Protein AF-A0A2G1ZW01-F1 (afdb_monomer_lite)

Foldseek 3Di:
DDDDDDDDDDPPDPPPPDDDPDDDDAADPVLLVVLVVLVVPDPPVDCVLVVVLQPPDDDDDPWDFDADPVRHTPDGCPVVVVLDPPDQDGSVDRRVVSVVSNSVVSDD

Structure (mmCIF, N/CA/C/O backbone):
data_AF-A0A2G1ZW01-F1
#
_entry.id   AF-A0A2G1ZW01-F1
#
loop_
_atom_site.group_PDB
_atom_site.id
_atom_site.type_symbol
_atom_site.label_atom_id
_atom_site.label_alt_id
_atom_site.label_comp_id
_atom_site.label_asym_id
_atom_site.label_entity_id
_atom_site.label_seq_id
_atom_site.pdbx_PDB_ins_code
_atom_site.Cartn_x
_atom_site.Cartn_y
_atom_site.Cartn_z
_atom_site.occupancy
_atom_site.B_iso_or_equiv
_atom_site.auth_seq_id
_atom_site.auth_comp_id
_atom_site.auth_asym_id
_atom_site.auth_atom_id
_atom_site.pdbx_PDB_model_num
ATOM 1 N N . MET A 1 1 ? 6.558 73.032 -31.463 1.00 39.12 1 MET A N 1
ATOM 2 C CA . MET A 1 1 ? 5.784 72.194 -32.404 1.00 39.12 1 MET A CA 1
ATOM 3 C C . MET A 1 1 ? 5.361 70.943 -31.642 1.00 39.12 1 MET A C 1
ATOM 5 O O . MET A 1 1 ? 6.234 70.203 -31.215 1.00 39.12 1 MET A O 1
ATOM 9 N N . LYS A 1 2 ? 4.072 70.809 -31.302 1.00 36.16 2 LYS A N 1
ATOM 10 C CA . LYS A 1 2 ? 3.532 69.730 -30.454 1.00 36.16 2 LYS A CA 1
ATOM 11 C C . LYS A 1 2 ? 2.977 68.628 -31.359 1.00 36.16 2 LYS A C 1
ATOM 13 O O . LYS A 1 2 ? 2.041 68.907 -32.099 1.00 36.16 2 LYS A O 1
ATOM 18 N N . THR A 1 3 ? 3.506 67.412 -31.265 1.00 39.94 3 THR A N 1
ATOM 19 C CA . THR A 1 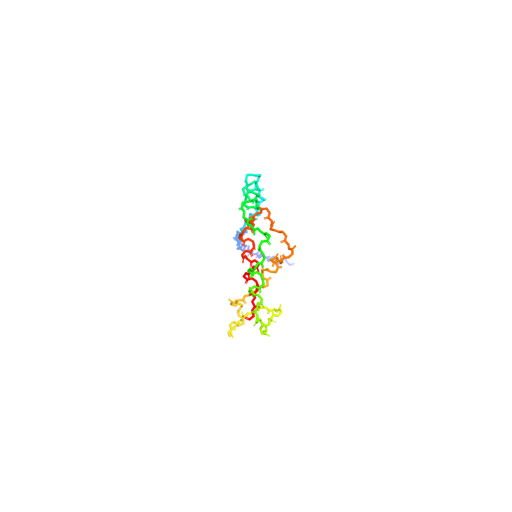3 ? 2.917 66.231 -31.915 1.00 39.94 3 THR A CA 1
ATOM 20 C C . THR A 1 3 ? 2.470 65.268 -30.824 1.00 39.94 3 THR A C 1
ATOM 22 O O . THR A 1 3 ? 3.291 64.711 -30.102 1.00 39.94 3 THR A O 1
ATOM 25 N N . ILE A 1 4 ? 1.154 65.151 -30.663 1.00 42.25 4 ILE A N 1
ATOM 26 C CA . ILE A 1 4 ? 0.478 64.269 -29.708 1.00 42.25 4 ILE A CA 1
ATOM 27 C C . ILE A 1 4 ? 0.153 62.973 -30.455 1.00 42.25 4 ILE A C 1
ATOM 29 O O . ILE A 1 4 ? -0.556 63.016 -31.456 1.00 42.25 4 ILE A O 1
ATOM 33 N N . TYR A 1 5 ? 0.652 61.836 -29.973 1.00 38.41 5 TYR A N 1
ATOM 34 C CA . TYR A 1 5 ? 0.242 60.513 -30.444 1.00 38.41 5 TYR A CA 1
ATOM 35 C C . TYR A 1 5 ? -0.716 59.905 -29.416 1.00 38.41 5 TYR A C 1
ATOM 37 O O . TYR A 1 5 ? -0.323 59.634 -28.284 1.00 38.41 5 TYR A O 1
ATOM 45 N N . ILE A 1 6 ? -1.978 59.709 -29.804 1.00 43.03 6 ILE A N 1
ATOM 46 C CA . ILE A 1 6 ? -2.960 58.949 -29.023 1.00 43.03 6 ILE A CA 1
ATOM 47 C C . ILE A 1 6 ? -2.877 57.501 -29.507 1.00 43.03 6 ILE A C 1
ATOM 49 O O . ILE A 1 6 ? -3.362 57.174 -30.587 1.00 43.03 6 ILE A O 1
ATOM 53 N N . PHE A 1 7 ? -2.239 56.636 -28.721 1.00 42.09 7 PHE A N 1
ATOM 54 C CA . PHE A 1 7 ? -2.355 55.191 -28.891 1.00 42.09 7 PHE A CA 1
ATOM 55 C C . PHE A 1 7 ? -3.641 54.734 -28.200 1.00 42.09 7 PHE A C 1
ATOM 57 O O . PHE A 1 7 ? -3.734 54.760 -26.975 1.00 42.09 7 PHE A O 1
ATOM 64 N N . ALA A 1 8 ? -4.643 54.329 -28.979 1.00 45.66 8 ALA A N 1
ATOM 65 C CA . ALA A 1 8 ? -5.803 53.629 -28.448 1.00 45.66 8 ALA A CA 1
ATOM 66 C C . ALA A 1 8 ? -5.394 52.171 -28.182 1.00 45.66 8 ALA A C 1
ATOM 68 O O . ALA A 1 8 ? -5.262 51.381 -29.117 1.00 45.66 8 ALA A O 1
ATOM 69 N N . SER A 1 9 ? -5.129 51.813 -26.924 1.00 46.50 9 SER A N 1
ATOM 70 C CA . SER A 1 9 ? -4.911 50.418 -26.542 1.00 46.50 9 SER A CA 1
ATOM 71 C C . SER A 1 9 ? -6.263 49.733 -26.341 1.00 46.50 9 SER A C 1
ATOM 73 O O . SER A 1 9 ? -7.008 50.029 -25.411 1.00 46.50 9 SER A O 1
ATOM 75 N N . ILE A 1 10 ? -6.597 48.801 -27.232 1.00 51.59 10 ILE A N 1
ATOM 76 C CA . ILE A 1 10 ? -7.677 47.842 -26.995 1.00 51.59 10 ILE A CA 1
ATOM 77 C C . ILE A 1 10 ? -7.112 46.792 -26.040 1.00 51.59 10 ILE A C 1
ATOM 79 O O . ILE A 1 10 ? -6.330 45.928 -26.435 1.00 51.59 10 ILE A O 1
ATOM 83 N N . THR A 1 11 ? -7.470 46.882 -24.763 1.00 52.16 11 THR A N 1
ATOM 84 C CA . THR A 1 11 ? -7.213 45.817 -23.795 1.00 52.16 11 THR A CA 1
ATOM 85 C C . THR A 1 11 ? -8.218 44.695 -24.025 1.00 52.16 11 THR A C 1
ATOM 87 O O . THR A 1 11 ? -9.364 44.743 -23.584 1.00 52.16 11 THR A O 1
ATOM 90 N N . LEU A 1 12 ? -7.781 43.658 -24.739 1.00 55.19 12 LEU A N 1
ATOM 91 C CA . LEU A 1 12 ? -8.498 42.391 -24.818 1.00 55.19 12 LEU A CA 1
ATOM 92 C C . LEU A 1 12 ? -8.376 41.700 -23.449 1.00 55.19 12 LEU A C 1
ATOM 94 O O . LEU A 1 12 ? -7.382 41.039 -23.154 1.00 55.19 12 LEU A O 1
ATOM 98 N N . GLY A 1 13 ? -9.354 41.922 -22.572 1.00 51.91 13 GLY A N 1
ATOM 99 C CA . GLY A 1 13 ? -9.435 41.266 -21.271 1.00 51.91 13 GLY A CA 1
ATOM 100 C C . GLY A 1 13 ? -9.747 39.782 -21.437 1.00 51.91 13 GLY A C 1
ATOM 101 O O . GLY A 1 13 ? -10.911 39.389 -21.469 1.00 51.91 13 GLY A O 1
ATOM 102 N N . ALA A 1 14 ? -8.715 38.947 -21.553 1.00 56.84 14 ALA A N 1
ATOM 103 C CA . ALA A 1 14 ? -8.867 37.512 -21.375 1.00 56.84 14 ALA A CA 1
ATOM 104 C C . ALA A 1 14 ? -9.176 37.254 -19.893 1.00 56.84 14 ALA A C 1
ATOM 106 O O . ALA A 1 14 ? -8.292 37.332 -19.041 1.00 56.84 14 ALA A O 1
ATOM 107 N N . ASN A 1 15 ? -10.442 36.981 -19.577 1.00 56.28 15 ASN A N 1
ATOM 108 C CA . ASN A 1 15 ? -10.822 36.460 -18.270 1.00 56.28 15 ASN A CA 1
ATOM 109 C C . ASN A 1 15 ? -10.257 35.042 -18.155 1.00 56.28 15 ASN A C 1
ATOM 111 O O . ASN A 1 15 ? -10.854 34.082 -18.640 1.00 56.28 15 ASN A O 1
ATOM 115 N N . ILE A 1 16 ? -9.073 34.916 -17.559 1.00 57.78 16 ILE A N 1
ATOM 116 C CA . ILE A 1 16 ? -8.534 33.620 -17.165 1.00 57.78 16 ILE A CA 1
ATOM 117 C C . ILE A 1 16 ? -9.293 33.221 -15.901 1.00 57.78 16 ILE A C 1
ATOM 119 O O . ILE A 1 16 ? -9.016 33.721 -14.813 1.00 57.78 16 ILE A O 1
ATOM 123 N N . ALA A 1 17 ? -10.296 32.358 -16.057 1.00 54.94 17 ALA A N 1
ATOM 124 C CA . ALA A 1 17 ? -10.908 31.681 -14.928 1.00 54.94 17 ALA A CA 1
ATOM 125 C C . ALA A 1 17 ? -9.854 30.747 -14.318 1.00 54.94 17 ALA A C 1
ATOM 127 O O . ALA A 1 17 ? -9.552 29.689 -14.873 1.00 54.94 17 ALA A O 1
ATOM 128 N N . PHE A 1 18 ? -9.256 31.155 -13.201 1.00 58.41 18 PHE A N 1
ATOM 129 C CA . PHE A 1 18 ? -8.508 30.235 -12.357 1.00 58.41 18 PHE A CA 1
ATOM 130 C C . PHE A 1 18 ? -9.532 29.309 -11.703 1.00 58.41 18 PHE A C 1
ATOM 132 O O . PHE A 1 18 ? -10.387 29.760 -10.947 1.00 58.41 18 PHE A O 1
ATOM 139 N N . ALA A 1 19 ? -9.499 28.024 -12.050 1.00 58.66 19 ALA A N 1
ATOM 140 C CA . ALA A 1 19 ? -10.238 27.026 -11.296 1.00 58.66 19 ALA A CA 1
ATOM 141 C C . ALA A 1 19 ? -9.622 26.958 -9.893 1.00 58.66 19 ALA A C 1
ATOM 143 O O . ALA A 1 19 ? -8.443 26.624 -9.761 1.00 58.66 19 ALA A O 1
ATOM 144 N N . ASP A 1 20 ? -10.397 27.293 -8.862 1.00 60.38 20 ASP A N 1
ATOM 145 C CA . ASP A 1 20 ? -9.964 27.119 -7.479 1.00 60.38 20 ASP A CA 1
ATOM 146 C C . ASP A 1 20 ? -9.685 25.633 -7.225 1.00 60.38 20 ASP A C 1
ATOM 148 O O . ASP A 1 20 ? -10.563 24.775 -7.352 1.00 60.38 20 ASP A O 1
ATOM 152 N N . VAL A 1 21 ? -8.438 25.314 -6.872 1.00 66.75 21 VAL A N 1
ATOM 153 C CA . VAL A 1 21 ? -8.074 23.982 -6.388 1.00 66.75 21 VAL A CA 1
ATOM 154 C C . VAL A 1 21 ? -8.645 23.858 -4.981 1.00 66.75 21 VAL A C 1
ATOM 156 O O . VAL A 1 21 ? -8.054 24.347 -4.021 1.00 66.75 21 VAL A O 1
ATOM 159 N N . ILE A 1 22 ? -9.814 23.228 -4.854 1.00 76.44 22 ILE A N 1
ATOM 160 C CA . ILE A 1 22 ? -10.403 22.925 -3.548 1.00 76.44 22 ILE A CA 1
ATOM 161 C C . ILE A 1 22 ? -9.487 21.899 -2.858 1.00 76.44 22 ILE A C 1
ATOM 163 O O . ILE A 1 22 ? -9.321 20.793 -3.384 1.00 76.44 22 ILE A O 1
ATOM 167 N N . PRO A 1 23 ? -8.861 22.235 -1.715 1.00 81.06 23 PRO A N 1
ATOM 168 C CA . PRO A 1 23 ? -7.976 21.309 -1.024 1.00 81.06 23 PRO A CA 1
ATOM 169 C C . PRO A 1 23 ? -8.763 20.104 -0.498 1.00 81.06 23 PRO A C 1
ATOM 171 O O . PRO A 1 23 ? -9.925 20.219 -0.105 1.00 81.06 23 PRO A O 1
ATOM 174 N N . SER A 1 24 ? -8.122 18.933 -0.477 1.00 87.38 24 SER A N 1
ATOM 175 C CA . SER A 1 24 ? -8.722 17.738 0.121 1.00 87.38 24 SER A CA 1
ATOM 176 C C . SER A 1 24 ? -8.920 17.936 1.623 1.00 87.38 24 SER A C 1
ATOM 178 O O . SER A 1 24 ? -8.024 18.418 2.314 1.00 87.38 24 SER A O 1
ATOM 180 N N . ASN A 1 25 ? -10.069 17.496 2.135 1.00 93.19 25 ASN A N 1
ATOM 181 C CA . ASN A 1 25 ? -10.338 17.470 3.570 1.00 93.19 25 ASN A CA 1
ATOM 182 C C . ASN A 1 25 ? -9.588 16.318 4.258 1.00 93.19 25 ASN A C 1
ATOM 184 O O . ASN A 1 25 ? -9.258 15.309 3.630 1.00 93.19 25 ASN A O 1
ATOM 188 N N . ASN A 1 26 ? -9.378 16.458 5.568 1.00 96.31 26 ASN A N 1
ATOM 189 C CA . ASN A 1 26 ? -8.914 15.369 6.426 1.00 96.31 26 ASN A CA 1
ATOM 190 C C . ASN A 1 26 ? -10.016 14.317 6.634 1.00 96.31 26 ASN A C 1
ATOM 192 O O . ASN A 1 26 ? -11.205 14.594 6.453 1.00 96.31 26 ASN A O 1
ATOM 196 N N . ALA A 1 27 ? -9.623 13.113 7.055 1.00 97.25 27 ALA A N 1
ATOM 197 C CA . ALA A 1 27 ? -10.574 12.087 7.463 1.00 97.25 27 ALA A CA 1
ATOM 198 C C . ALA A 1 27 ? -11.379 12.552 8.687 1.00 97.25 27 ALA A C 1
ATOM 200 O O . ALA A 1 27 ? -10.835 13.121 9.632 1.00 97.25 27 ALA A O 1
ATOM 201 N N . THR A 1 28 ? -12.685 12.296 8.671 1.00 98.38 28 THR A N 1
ATOM 202 C CA . THR A 1 28 ? -13.553 12.575 9.822 1.00 98.38 28 THR A CA 1
ATOM 203 C C . THR A 1 28 ? -13.369 11.521 10.915 1.00 98.38 28 THR A C 1
ATOM 205 O O . THR A 1 28 ? -12.911 10.410 10.645 1.00 98.38 28 THR A O 1
ATOM 208 N N . GLU A 1 29 ? -13.808 11.813 12.140 1.00 98.44 29 GLU A N 1
ATOM 209 C CA . GLU A 1 29 ? -13.781 10.843 13.246 1.00 98.44 29 GLU A CA 1
ATOM 210 C C . GLU A 1 29 ? -14.521 9.537 12.915 1.00 98.44 29 GLU A C 1
ATOM 212 O O . GLU A 1 29 ? -14.073 8.449 13.283 1.00 98.44 29 GLU A O 1
ATOM 217 N N . SER A 1 30 ? -15.640 9.619 12.184 1.00 98.44 30 SER A N 1
ATOM 218 C CA . SER A 1 30 ? -16.396 8.432 11.775 1.00 98.44 30 SER A CA 1
ATOM 219 C C . SER A 1 30 ? -15.612 7.579 10.772 1.00 98.44 30 SER A C 1
ATOM 221 O O . SER A 1 30 ? -15.604 6.353 10.893 1.00 98.44 30 SER A O 1
ATOM 223 N N . THR A 1 31 ? -14.890 8.210 9.839 1.00 98.50 31 THR A N 1
ATOM 224 C CA . THR A 1 31 ? -13.980 7.537 8.899 1.00 98.50 31 THR A CA 1
ATOM 225 C C . THR A 1 31 ? -12.822 6.860 9.630 1.00 98.50 31 THR A C 1
ATOM 227 O O . THR A 1 31 ? -12.571 5.677 9.401 1.00 98.50 31 THR A O 1
ATOM 230 N N . ILE A 1 32 ? -12.168 7.566 10.558 1.00 98.62 32 ILE A N 1
ATOM 231 C CA . ILE A 1 32 ? -11.069 7.020 11.370 1.00 98.62 32 ILE A CA 1
ATOM 232 C C . ILE A 1 32 ? -11.551 5.793 12.152 1.00 98.62 32 ILE A C 1
ATOM 234 O O . ILE A 1 32 ? -10.925 4.732 12.119 1.00 98.62 32 ILE A O 1
ATOM 238 N N . LYS A 1 33 ? -12.716 5.891 12.804 1.00 98.56 33 LYS A N 1
ATOM 239 C CA . LYS A 1 33 ? -13.319 4.776 13.546 1.00 98.56 33 LYS A CA 1
ATOM 240 C C . LYS A 1 33 ? -13.611 3.570 12.648 1.00 98.56 33 LYS A C 1
ATOM 242 O O . LYS A 1 33 ? -13.375 2.436 13.067 1.00 98.56 33 LYS A O 1
ATOM 247 N N . ALA A 1 34 ? -14.105 3.794 11.431 1.00 98.62 34 ALA A N 1
ATOM 248 C CA . ALA A 1 34 ? -14.356 2.724 10.469 1.00 98.62 34 ALA A CA 1
ATOM 249 C C . ALA A 1 34 ? -13.054 2.033 10.026 1.00 98.62 34 ALA A C 1
ATOM 251 O O . ALA A 1 34 ? -12.995 0.805 10.007 1.00 98.62 34 ALA A O 1
ATOM 252 N N . ASN A 1 35 ? -11.993 2.795 9.748 1.00 98.56 35 ASN A N 1
ATOM 253 C CA . ASN A 1 35 ? -10.686 2.236 9.390 1.00 98.56 35 ASN A CA 1
ATOM 254 C C . ASN A 1 35 ? -10.060 1.444 10.551 1.00 98.56 35 ASN A C 1
ATOM 256 O O . ASN A 1 35 ? -9.579 0.330 10.342 1.00 98.56 35 ASN A O 1
ATOM 260 N N . ASN A 1 36 ? -10.159 1.947 11.784 1.00 98.12 36 ASN A N 1
ATOM 261 C CA . ASN A 1 36 ? -9.701 1.231 12.979 1.00 98.12 36 ASN A CA 1
ATOM 262 C C . ASN A 1 36 ? -10.458 -0.082 13.212 1.00 98.12 36 ASN A C 1
ATOM 264 O O . ASN A 1 36 ? -9.868 -1.067 13.649 1.00 98.12 36 ASN A O 1
ATOM 268 N N . LYS A 1 37 ? -11.755 -0.137 12.890 1.00 98.38 37 LYS A N 1
ATOM 269 C CA . LYS A 1 37 ? -12.522 -1.386 12.959 1.00 98.38 37 LYS A CA 1
ATOM 270 C C . LYS A 1 37 ? -11.940 -2.451 12.022 1.00 98.38 37 LYS A C 1
ATOM 272 O O . LYS A 1 37 ? -11.750 -3.583 12.449 1.00 98.38 37 LYS A O 1
ATOM 277 N N . VAL A 1 38 ? -11.573 -2.073 10.797 1.00 98.38 38 VAL A N 1
ATOM 278 C CA . VAL A 1 38 ? -10.947 -2.994 9.833 1.00 98.38 38 VAL A CA 1
ATOM 279 C C . VAL A 1 38 ? -9.606 -3.519 10.348 1.00 98.38 38 VAL A C 1
ATOM 281 O O . VAL A 1 38 ? -9.354 -4.716 10.225 1.00 98.38 38 VAL A O 1
ATOM 284 N N . LEU A 1 39 ? -8.775 -2.666 10.967 1.00 95.38 39 LEU A N 1
ATOM 285 C CA . LEU A 1 39 ? -7.512 -3.092 11.597 1.00 95.38 39 LEU A CA 1
ATOM 286 C C . LEU A 1 39 ? -7.715 -4.193 12.644 1.00 95.38 39 LEU A C 1
ATOM 288 O O . LEU A 1 39 ? -6.879 -5.086 12.750 1.00 95.38 39 LEU A O 1
ATOM 292 N N . ASN A 1 40 ? -8.819 -4.138 13.390 1.00 96.50 40 ASN A N 1
ATOM 293 C CA . ASN A 1 40 ? -9.113 -5.090 14.459 1.00 96.50 40 AS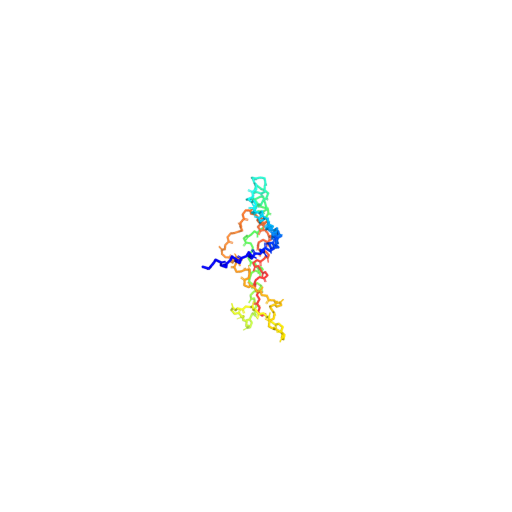N A CA 1
ATOM 294 C C . ASN A 1 40 ? -9.770 -6.389 13.963 1.00 96.50 40 ASN A C 1
ATOM 296 O O . ASN A 1 40 ? -9.694 -7.403 14.650 1.00 96.50 40 ASN A O 1
ATOM 300 N N . GLU A 1 41 ? -10.439 -6.366 12.808 1.00 97.94 41 GLU A N 1
ATOM 301 C CA . GLU A 1 41 ? -11.200 -7.512 12.288 1.00 97.94 41 GLU A CA 1
ATOM 302 C C . GLU A 1 41 ? -10.391 -8.418 11.350 1.00 97.94 41 GLU A C 1
ATOM 304 O O . GLU A 1 41 ? -10.730 -9.591 11.196 1.00 97.94 41 GLU A O 1
ATOM 309 N N . LEU A 1 42 ? -9.334 -7.901 10.713 1.00 97.62 42 LEU A N 1
ATOM 310 C CA . LEU A 1 42 ? -8.558 -8.638 9.711 1.00 97.62 42 LEU A CA 1
ATOM 311 C C . LEU A 1 42 ? -7.169 -9.062 10.225 1.00 97.62 42 LEU A C 1
ATOM 313 O O . LEU A 1 42 ? -6.550 -8.352 11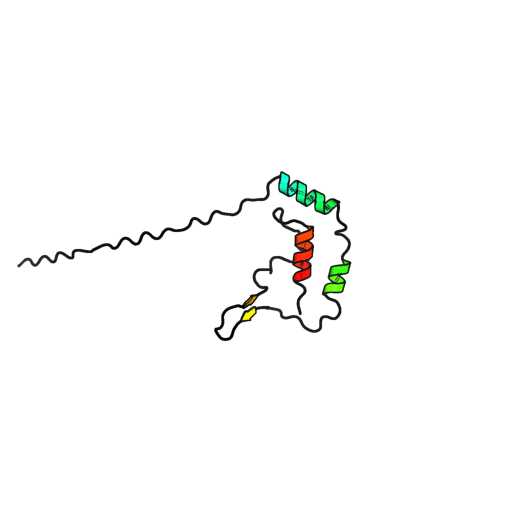.018 1.00 97.62 42 LEU A O 1
ATOM 317 N N . PRO A 1 43 ? -6.614 -10.185 9.730 1.00 97.25 43 PRO A N 1
ATOM 318 C CA . PRO A 1 43 ? -5.338 -10.725 10.199 1.00 97.25 43 PRO A CA 1
ATOM 319 C C . PRO A 1 43 ? -4.126 -9.991 9.589 1.00 97.25 43 PRO A C 1
ATOM 321 O O . PRO A 1 43 ? -3.379 -10.544 8.788 1.00 97.25 43 PRO A O 1
ATOM 324 N N . PHE A 1 44 ? -3.880 -8.734 9.971 1.00 95.06 44 PHE A N 1
ATOM 325 C CA . PHE A 1 44 ? -2.754 -7.939 9.441 1.00 95.06 44 PHE A CA 1
ATOM 326 C C . PHE A 1 44 ? -1.355 -8.450 9.832 1.00 95.06 44 PHE A C 1
ATOM 328 O O . PHE A 1 44 ? -0.356 -8.029 9.229 1.00 95.06 44 PHE A O 1
ATOM 335 N N . SER A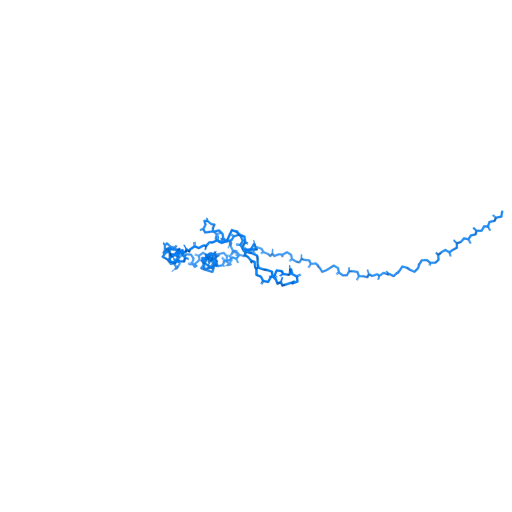 1 45 ? -1.281 -9.344 10.823 1.00 95.38 45 SER A N 1
ATOM 336 C CA . SER A 1 45 ? -0.067 -10.077 11.190 1.00 95.38 45 SER A CA 1
ATOM 337 C C . SER A 1 45 ? 0.318 -11.137 10.157 1.00 95.38 45 SER A C 1
ATOM 339 O O . SER A 1 45 ? 1.490 -11.501 10.098 1.00 95.38 45 SER A O 1
ATOM 341 N N . ASP A 1 46 ? -0.614 -11.589 9.310 1.00 96.81 46 ASP A N 1
ATOM 342 C CA . ASP A 1 46 ? -0.299 -12.490 8.206 1.00 96.81 46 ASP A CA 1
ATOM 343 C C . ASP A 1 46 ? 0.434 -11.733 7.088 1.00 96.81 46 ASP A C 1
ATOM 345 O O . ASP A 1 46 ? -0.114 -10.871 6.380 1.00 96.81 46 ASP A O 1
ATOM 349 N N . LYS A 1 47 ? 1.718 -12.066 6.939 1.00 95.75 47 LYS A N 1
ATOM 350 C CA . LYS A 1 47 ? 2.618 -11.489 5.939 1.00 95.75 47 LYS A CA 1
ATOM 351 C C . LYS A 1 47 ? 2.895 -12.425 4.765 1.00 95.75 47 LYS A C 1
ATOM 353 O O . LYS A 1 47 ? 3.748 -12.094 3.943 1.00 95.75 47 LYS A O 1
ATOM 358 N N . LYS A 1 48 ? 2.178 -13.547 4.631 1.00 97.94 48 LYS A N 1
ATOM 359 C CA . LYS A 1 48 ? 2.495 -14.555 3.615 1.00 97.94 48 LYS A CA 1
ATOM 360 C C . LYS A 1 48 ? 2.487 -13.997 2.193 1.00 97.94 48 LYS A C 1
ATOM 362 O O . LYS A 1 48 ? 3.381 -14.308 1.410 1.00 97.94 48 LYS A O 1
ATOM 367 N N . ASP A 1 49 ? 1.538 -13.118 1.883 1.00 97.81 49 ASP A N 1
ATOM 368 C CA . ASP A 1 49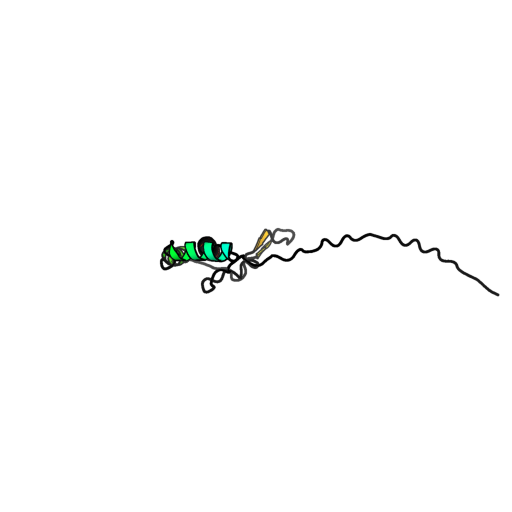 ? 1.446 -12.489 0.560 1.00 97.81 49 ASP A CA 1
ATOM 369 C C . ASP A 1 49 ? 2.689 -11.663 0.208 1.00 97.81 49 ASP A C 1
ATOM 371 O O . ASP A 1 49 ? 3.097 -11.642 -0.947 1.00 97.81 49 ASP A O 1
ATOM 375 N N . PHE A 1 50 ? 3.334 -11.026 1.191 1.00 96.94 50 PHE A N 1
ATOM 376 C CA . PHE A 1 50 ? 4.553 -10.244 0.962 1.00 96.94 50 PHE A CA 1
ATOM 377 C C . PHE A 1 50 ? 5.745 -11.136 0.617 1.00 96.94 50 PHE A C 1
ATOM 379 O O . PHE A 1 50 ? 6.569 -10.773 -0.223 1.00 96.94 50 PHE A O 1
ATOM 386 N N . GLU A 1 51 ? 5.843 -12.310 1.244 1.00 96.62 51 GLU A N 1
ATOM 387 C CA . GLU A 1 51 ? 6.850 -13.312 0.882 1.00 96.62 51 GLU A CA 1
ATOM 388 C C . GLU A 1 51 ? 6.606 -13.831 -0.537 1.00 96.62 51 GLU A C 1
ATOM 390 O O . GLU A 1 51 ? 7.536 -13.943 -1.334 1.00 96.62 51 GLU A O 1
ATOM 395 N N . LEU A 1 52 ? 5.345 -14.139 -0.860 1.00 98.06 52 LEU A N 1
ATOM 396 C CA . LEU A 1 52 ? 4.957 -14.679 -2.161 1.00 98.06 52 LEU A CA 1
ATOM 397 C C . LEU A 1 52 ? 5.153 -13.664 -3.291 1.00 98.06 52 LEU A C 1
ATOM 399 O O . LEU A 1 52 ? 5.663 -14.044 -4.340 1.00 98.06 52 LEU A O 1
ATOM 403 N N . ALA A 1 53 ? 4.828 -12.389 -3.068 1.00 96.62 53 ALA A N 1
ATOM 404 C CA . ALA A 1 53 ? 4.988 -11.318 -4.054 1.00 96.62 53 ALA A CA 1
ATOM 405 C C . ALA A 1 53 ? 6.455 -11.068 -4.451 1.00 96.62 53 ALA A C 1
ATOM 407 O O . ALA A 1 53 ? 6.728 -10.555 -5.531 1.00 96.62 53 ALA A O 1
ATOM 408 N N . GLN A 1 54 ? 7.408 -11.437 -3.592 1.00 95.44 54 GLN A N 1
ATOM 409 C CA . GLN A 1 54 ? 8.847 -11.290 -3.846 1.00 95.44 54 GLN A CA 1
ATOM 410 C C . GLN A 1 54 ? 9.509 -12.587 -4.323 1.00 95.44 54 GLN A C 1
ATOM 412 O O . GLN A 1 54 ? 10.675 -12.589 -4.728 1.00 95.44 54 GLN A O 1
ATOM 417 N N . LYS A 1 55 ? 8.797 -13.712 -4.238 1.00 97.62 55 LYS A N 1
ATOM 418 C CA . LYS A 1 55 ? 9.362 -15.031 -4.497 1.00 97.62 55 LYS A CA 1
ATOM 419 C C . LYS A 1 55 ? 9.784 -15.151 -5.962 1.00 97.62 55 LYS A C 1
ATOM 421 O O . LYS A 1 55 ? 8.989 -14.916 -6.863 1.00 97.62 55 LYS A O 1
ATOM 426 N N . ASN A 1 56 ? 11.017 -15.610 -6.181 1.00 97.19 56 ASN A N 1
ATOM 427 C CA . ASN A 1 56 ? 11.612 -15.836 -7.505 1.00 97.19 56 ASN A CA 1
ATOM 428 C C . ASN A 1 56 ? 11.742 -14.576 -8.386 1.00 97.19 56 ASN A C 1
ATOM 430 O O . ASN A 1 56 ? 11.808 -14.694 -9.608 1.00 97.19 56 ASN A O 1
ATOM 434 N N . LEU A 1 57 ? 11.802 -13.383 -7.790 1.00 97.31 57 LEU A N 1
ATOM 435 C CA . LEU A 1 57 ? 12.106 -12.146 -8.508 1.00 97.31 57 LEU A CA 1
ATOM 436 C C . LEU A 1 57 ? 13.487 -12.236 -9.188 1.00 97.31 57 LEU A C 1
ATOM 438 O O . LEU A 1 57 ? 14.486 -12.498 -8.521 1.00 97.31 57 LEU A O 1
ATOM 442 N N . ILE A 1 58 ? 13.541 -12.012 -10.504 1.00 97.25 58 ILE A N 1
ATOM 443 C CA . ILE A 1 58 ? 14.784 -12.085 -11.299 1.00 97.25 58 ILE A CA 1
ATOM 444 C C . ILE A 1 58 ? 15.427 -10.704 -11.435 1.00 97.25 58 ILE A C 1
ATOM 446 O O . ILE A 1 58 ? 16.638 -10.558 -11.277 1.00 97.25 58 ILE A O 1
ATOM 450 N N . ALA A 1 59 ? 14.619 -9.690 -11.733 1.00 95.38 59 ALA A N 1
ATOM 451 C CA . ALA A 1 59 ? 15.066 -8.321 -11.921 1.00 95.38 59 ALA A CA 1
ATOM 452 C C . ALA A 1 59 ? 14.046 -7.360 -11.318 1.00 95.38 59 ALA A C 1
ATOM 454 O O . ALA A 1 59 ? 12.863 -7.671 -11.227 1.00 95.38 59 ALA A O 1
ATOM 455 N N . LYS A 1 60 ? 14.517 -6.188 -10.900 1.00 93.38 60 LYS A N 1
ATOM 456 C CA . LYS A 1 60 ? 13.663 -5.099 -10.439 1.00 93.38 60 LYS A CA 1
ATOM 457 C C . LYS A 1 60 ? 14.243 -3.785 -10.917 1.00 93.38 60 LYS A C 1
ATOM 459 O O . LYS A 1 60 ? 15.407 -3.490 -10.658 1.00 93.38 60 LYS A O 1
ATOM 464 N N . GLU A 1 61 ? 13.420 -3.005 -11.596 1.00 91.50 61 GLU A N 1
ATOM 465 C CA . GLU A 1 61 ? 13.801 -1.677 -12.054 1.00 91.50 61 GLU A CA 1
ATOM 466 C C . GLU A 1 61 ? 13.679 -0.674 -10.899 1.00 91.50 61 GLU A C 1
ATOM 468 O O . GLU A 1 61 ? 12.659 -0.605 -10.214 1.00 91.50 61 GLU A O 1
ATOM 473 N N . GLY A 1 62 ? 14.722 0.122 -10.663 1.00 86.06 62 GLY A N 1
ATOM 474 C CA . GLY A 1 62 ? 14.711 1.123 -9.593 1.00 86.06 62 GLY A CA 1
ATOM 475 C C . GLY A 1 62 ? 13.812 2.318 -9.918 1.00 86.06 62 GLY A C 1
ATOM 476 O O . GLY A 1 62 ? 13.282 2.970 -9.015 1.00 86.06 62 GLY A O 1
ATOM 477 N N . ASN A 1 63 ? 13.624 2.608 -11.210 1.00 89.19 63 ASN A N 1
ATOM 478 C CA . ASN A 1 63 ? 12.813 3.721 -11.684 1.00 89.19 63 ASN A CA 1
ATOM 479 C C . ASN A 1 63 ? 11.874 3.306 -12.826 1.00 89.19 63 ASN A C 1
ATOM 481 O O . ASN A 1 63 ? 12.184 3.477 -14.004 1.00 89.19 63 ASN A O 1
ATOM 485 N N . VAL A 1 64 ? 10.693 2.795 -12.475 1.00 94.38 64 VAL A N 1
ATOM 486 C CA . VAL A 1 64 ? 9.687 2.383 -13.463 1.00 94.38 64 VAL A CA 1
ATOM 487 C C . VAL A 1 64 ? 9.045 3.608 -14.105 1.00 94.38 64 VAL A C 1
ATOM 489 O O . VAL A 1 64 ? 8.124 4.203 -13.543 1.00 94.38 64 VAL A O 1
ATOM 492 N N . VAL A 1 65 ? 9.529 3.963 -15.297 1.00 96.69 65 VAL A N 1
ATOM 493 C CA . VAL A 1 65 ? 8.931 4.953 -16.199 1.00 96.69 65 VAL A CA 1
ATOM 494 C C . VAL A 1 65 ? 9.001 4.416 -17.625 1.00 96.69 65 VAL A C 1
ATOM 496 O O . VAL A 1 65 ? 10.070 4.352 -18.225 1.00 96.69 65 VAL A O 1
ATOM 499 N N . ILE A 1 66 ? 7.849 4.070 -18.189 1.00 96.31 66 ILE A N 1
ATOM 500 C CA . ILE A 1 66 ? 7.719 3.618 -19.574 1.00 96.31 66 ILE A CA 1
ATOM 501 C C . ILE A 1 66 ? 7.200 4.788 -20.403 1.00 96.31 66 ILE A C 1
ATOM 503 O O . ILE A 1 66 ? 6.232 5.451 -20.018 1.00 96.31 66 ILE A O 1
ATOM 507 N N . LYS A 1 67 ? 7.841 5.042 -21.546 1.00 98.12 67 LYS A N 1
ATOM 508 C CA . LYS A 1 67 ? 7.459 6.098 -22.486 1.00 98.12 67 LYS A CA 1
ATOM 509 C C . LYS A 1 67 ? 7.090 5.517 -23.845 1.00 98.12 67 LYS A C 1
ATOM 511 O O . LYS A 1 67 ? 7.640 4.498 -24.249 1.00 98.12 67 LYS A O 1
ATOM 516 N N . ASP A 1 68 ? 6.176 6.178 -24.546 1.00 97.88 68 ASP A N 1
ATOM 517 C CA . ASP A 1 68 ? 5.901 5.873 -25.950 1.00 97.88 68 ASP A CA 1
ATOM 518 C C . ASP A 1 68 ? 6.978 6.449 -26.891 1.00 97.88 68 ASP A C 1
ATOM 520 O O . ASP A 1 68 ? 7.907 7.142 -26.472 1.00 97.88 68 ASP A O 1
ATOM 524 N N . ASN A 1 69 ? 6.836 6.194 -28.195 1.00 97.81 69 ASN A N 1
ATOM 525 C CA . ASN A 1 69 ? 7.758 6.686 -29.224 1.00 97.81 69 ASN A CA 1
ATOM 526 C C . ASN A 1 69 ? 7.794 8.220 -29.371 1.00 97.81 69 ASN A C 1
ATOM 528 O O . ASN A 1 69 ? 8.699 8.746 -30.014 1.00 97.81 69 ASN A O 1
ATOM 532 N N . LYS A 1 70 ? 6.831 8.940 -28.785 1.00 97.88 70 LYS A N 1
ATOM 533 C CA . LYS A 1 70 ? 6.778 10.408 -28.736 1.00 97.88 70 LYS A CA 1
ATOM 534 C C . LYS A 1 70 ? 7.320 10.953 -27.410 1.00 97.88 70 LYS A C 1
ATOM 536 O O . LYS A 1 70 ? 7.274 12.159 -27.186 1.00 97.88 70 LYS A O 1
ATOM 541 N N . GLY A 1 71 ? 7.819 10.086 -26.525 1.00 97.06 71 GLY A N 1
ATOM 542 C CA . GLY A 1 71 ? 8.378 10.450 -25.226 1.00 97.06 71 GLY A CA 1
ATOM 543 C C . GLY A 1 71 ? 7.342 10.698 -24.125 1.00 97.06 71 GLY A C 1
ATOM 544 O O . GLY A 1 71 ? 7.725 11.123 -23.032 1.00 97.06 71 GLY A O 1
ATOM 545 N N . ARG A 1 72 ? 6.052 10.429 -24.365 1.00 97.75 72 ARG A N 1
ATOM 546 C CA . ARG A 1 72 ? 4.999 10.579 -23.348 1.00 97.75 72 ARG A CA 1
ATOM 547 C C . ARG A 1 72 ? 5.075 9.423 -22.362 1.00 97.75 72 ARG A C 1
ATOM 549 O O . ARG A 1 72 ? 5.212 8.278 -22.778 1.00 97.75 72 ARG A O 1
ATOM 556 N N . VAL A 1 73 ? 4.958 9.713 -21.068 1.00 97.31 73 VAL A N 1
ATOM 557 C CA . VAL A 1 73 ? 4.897 8.676 -20.028 1.00 97.31 73 VAL A CA 1
ATOM 558 C C . VAL A 1 73 ? 3.579 7.914 -20.167 1.00 97.31 73 VAL A C 1
ATOM 560 O O . VAL A 1 73 ? 2.514 8.515 -20.063 1.00 97.31 73 VAL A O 1
ATOM 563 N N . VAL A 1 74 ? 3.660 6.605 -20.405 1.00 97.31 74 VAL A N 1
ATOM 564 C CA . VAL A 1 74 ? 2.498 5.705 -20.520 1.00 97.31 74 VAL A CA 1
ATOM 565 C C . VAL A 1 74 ? 2.310 4.831 -19.285 1.00 97.31 74 VAL A C 1
ATOM 567 O O . VAL A 1 74 ? 1.197 4.403 -19.001 1.00 97.31 74 VAL A O 1
ATOM 570 N N . TRP A 1 75 ? 3.378 4.599 -18.520 1.00 97.00 75 TRP A N 1
ATOM 571 C CA . TRP A 1 75 ? 3.314 3.925 -17.228 1.00 97.00 75 TRP A CA 1
ATOM 572 C C . TRP A 1 75 ? 4.396 4.470 -16.304 1.00 97.00 75 TRP A C 1
ATOM 574 O O . TRP A 1 75 ? 5.520 4.716 -16.743 1.00 97.00 75 TRP A O 1
ATOM 584 N N . SER A 1 76 ? 4.072 4.678 -15.031 1.00 96.38 76 SER A N 1
ATOM 585 C CA . SER A 1 76 ? 5.043 5.125 -14.036 1.00 96.38 76 SER A CA 1
ATOM 586 C C . SER A 1 76 ? 4.634 4.698 -12.636 1.00 96.38 76 SER A C 1
ATOM 588 O O . SER A 1 76 ? 3.479 4.875 -12.252 1.00 96.38 76 SER A O 1
ATOM 590 N N . LEU A 1 77 ? 5.596 4.206 -11.854 1.00 95.88 77 LEU A N 1
ATOM 591 C CA . LEU A 1 77 ? 5.401 3.960 -10.421 1.00 95.88 77 LEU A CA 1
ATOM 592 C C . LEU A 1 77 ? 5.895 5.115 -9.540 1.00 95.88 77 LEU A C 1
ATOM 594 O O . LEU A 1 77 ? 5.778 5.058 -8.318 1.00 95.88 77 LEU A O 1
ATOM 598 N N . VAL A 1 78 ? 6.416 6.195 -10.134 1.00 93.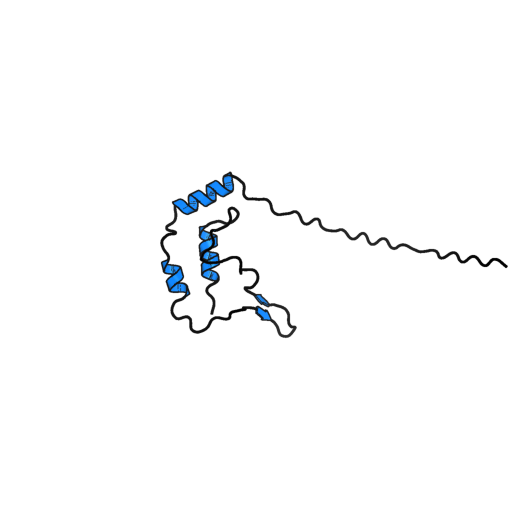88 78 VAL A N 1
ATOM 599 C CA . VAL A 1 78 ? 6.988 7.329 -9.387 1.00 93.88 78 VAL A CA 1
ATOM 600 C C . VAL A 1 78 ? 5.957 7.986 -8.463 1.00 93.88 78 VAL A C 1
ATOM 602 O O . VAL A 1 78 ? 6.295 8.342 -7.337 1.00 93.88 78 VAL A O 1
ATOM 605 N N . GLY A 1 79 ? 4.701 8.101 -8.904 1.00 93.44 79 GLY A N 1
ATOM 606 C CA . GLY A 1 79 ? 3.615 8.684 -8.108 1.00 93.44 79 GLY A CA 1
ATOM 607 C C . GLY A 1 79 ? 3.185 7.830 -6.912 1.00 93.44 79 GLY A C 1
ATOM 608 O O . GLY A 1 79 ? 2.549 8.348 -6.006 1.00 93.44 79 GLY A O 1
ATOM 609 N N . TYR A 1 80 ? 3.566 6.552 -6.879 1.00 95.06 80 TYR A N 1
ATOM 610 C CA . TYR A 1 80 ? 3.186 5.594 -5.839 1.00 95.06 80 TYR A CA 1
ATOM 611 C C . TYR A 1 80 ? 4.285 5.371 -4.794 1.00 95.06 80 TYR A C 1
ATOM 613 O O . TYR A 1 80 ? 4.145 4.518 -3.925 1.00 95.06 80 TYR A O 1
ATOM 621 N N . LYS A 1 81 ? 5.374 6.154 -4.829 1.00 91.88 81 LYS A N 1
ATOM 622 C CA . LYS A 1 81 ? 6.499 6.042 -3.880 1.00 91.88 81 LYS A CA 1
ATOM 623 C C . LYS A 1 81 ? 6.112 6.234 -2.408 1.00 91.88 81 LYS A C 1
ATOM 625 O O . LYS A 1 81 ? 6.884 5.856 -1.539 1.00 91.88 81 LYS A O 1
ATOM 630 N N . PHE A 1 82 ? 4.940 6.805 -2.130 1.00 93.94 82 PHE A N 1
ATOM 631 C CA . PHE A 1 82 ? 4.402 6.925 -0.773 1.00 93.94 82 PHE A CA 1
ATOM 632 C C . PHE A 1 82 ? 3.933 5.579 -0.182 1.00 93.94 82 PHE A C 1
ATOM 634 O O . PHE A 1 82 ? 3.749 5.481 1.027 1.00 93.94 82 PHE A O 1
ATOM 641 N N . LEU A 1 83 ? 3.734 4.548 -1.014 1.00 95.38 83 LEU A N 1
ATOM 642 C CA . LEU A 1 83 ? 3.359 3.194 -0.597 1.00 95.38 83 LEU A CA 1
ATOM 643 C C . LEU A 1 83 ? 4.593 2.401 -0.136 1.00 95.38 83 LEU A C 1
ATOM 645 O O . LEU A 1 83 ? 5.032 1.460 -0.800 1.00 95.38 83 LEU A O 1
ATOM 649 N N . ASP A 1 84 ? 5.168 2.793 1.000 1.00 88.19 84 ASP A N 1
ATOM 650 C CA . ASP A 1 84 ? 6.274 2.072 1.641 1.00 88.19 84 ASP A CA 1
ATOM 651 C C . ASP A 1 84 ? 5.734 0.910 2.508 1.00 88.19 84 ASP A C 1
ATOM 653 O O . ASP A 1 84 ? 4.847 1.141 3.337 1.00 88.19 84 ASP A O 1
ATOM 657 N N . PRO A 1 85 ? 6.263 -0.327 2.382 1.00 85.88 85 PRO A N 1
ATOM 658 C CA . PRO A 1 85 ? 5.874 -1.464 3.223 1.00 85.88 85 PRO A CA 1
ATOM 659 C C . PRO A 1 85 ? 6.019 -1.258 4.735 1.00 85.88 85 PRO A C 1
ATOM 661 O O . PRO A 1 85 ? 5.366 -1.961 5.506 1.00 85.88 85 PRO A O 1
ATOM 664 N N . ASN A 1 86 ? 6.859 -0.317 5.162 1.00 87.75 86 ASN A N 1
ATOM 665 C CA . ASN A 1 86 ? 7.092 0.015 6.565 1.00 87.75 86 ASN A CA 1
ATOM 666 C C . ASN A 1 86 ? 6.224 1.183 7.056 1.00 87.75 86 ASN A C 1
ATOM 668 O O . ASN A 1 86 ? 6.269 1.517 8.239 1.00 87.75 86 ASN A O 1
ATOM 672 N N . SER A 1 87 ? 5.450 1.819 6.171 1.00 90.62 87 SER A N 1
ATOM 673 C CA . SER A 1 87 ? 4.569 2.931 6.529 1.00 90.62 87 SER A CA 1
ATOM 674 C C . SER A 1 87 ? 3.168 2.457 6.901 1.00 90.62 87 SER A C 1
ATOM 676 O O . SER A 1 87 ? 2.575 1.593 6.247 1.00 90.62 87 SER A O 1
ATOM 678 N N . SER A 1 88 ? 2.605 3.085 7.932 1.00 91.06 88 SER A N 1
ATOM 679 C CA . SER A 1 88 ? 1.194 2.932 8.282 1.00 91.06 88 SER A CA 1
ATOM 680 C C . SER A 1 88 ? 0.294 3.619 7.247 1.00 91.06 88 SER A C 1
ATOM 682 O O . SER A 1 88 ? 0.674 4.666 6.715 1.00 91.06 88 SER A O 1
ATOM 684 N N . PRO A 1 89 ? -0.908 3.076 6.975 1.00 95.19 89 PRO A N 1
ATOM 685 C CA . PRO A 1 89 ? -1.893 3.763 6.148 1.00 95.19 89 PRO A CA 1
ATOM 686 C C . PRO A 1 89 ? -2.274 5.114 6.770 1.00 95.19 89 PRO A C 1
ATOM 688 O O . PRO A 1 89 ? -2.442 5.184 7.989 1.00 95.19 89 PRO A O 1
ATOM 691 N N . PRO A 1 90 ? -2.459 6.176 5.968 1.00 96.44 90 PRO A N 1
ATOM 692 C CA . PRO A 1 90 ? -3.062 7.407 6.459 1.00 96.44 90 PRO A CA 1
ATOM 693 C C . PRO A 1 90 ? -4.538 7.175 6.810 1.00 96.44 90 PRO A C 1
ATOM 695 O O . PRO A 1 90 ? -5.202 6.327 6.213 1.00 96.44 90 PRO A O 1
ATOM 698 N N . ASP A 1 91 ? -5.087 8.003 7.698 1.00 97.50 91 ASP A N 1
ATOM 699 C CA . ASP A 1 91 ? -6.493 7.930 8.132 1.00 97.50 91 ASP A CA 1
ATOM 700 C C . ASP A 1 91 ? -7.509 8.045 6.985 1.00 97.50 91 ASP A C 1
ATOM 702 O O . ASP A 1 91 ? -8.665 7.638 7.112 1.00 97.50 91 ASP A O 1
ATOM 706 N N . THR A 1 92 ? -7.084 8.600 5.850 1.00 97.31 92 THR A N 1
ATOM 707 C CA . THR A 1 92 ? -7.882 8.764 4.633 1.00 97.31 92 THR A CA 1
ATOM 708 C C . THR A 1 92 ? -7.948 7.504 3.766 1.00 97.31 92 THR A C 1
ATOM 710 O O . THR A 1 92 ? -8.693 7.492 2.787 1.00 97.31 92 THR A O 1
ATOM 713 N N . VAL A 1 93 ? -7.210 6.438 4.097 1.00 97.88 93 VAL A N 1
ATOM 714 C CA . VAL A 1 93 ? -7.147 5.203 3.306 1.00 97.88 93 VAL A CA 1
ATOM 715 C C . VAL A 1 93 ? -7.494 3.995 4.168 1.00 97.88 93 VAL A C 1
ATOM 717 O O . VAL A 1 93 ? -6.997 3.819 5.276 1.00 97.88 93 VAL A O 1
ATOM 720 N N . ASN A 1 94 ? -8.337 3.113 3.631 1.00 98.38 94 ASN A N 1
ATOM 721 C CA . ASN A 1 94 ? -8.646 1.849 4.284 1.00 98.38 94 ASN A CA 1
ATOM 722 C C . ASN A 1 94 ? -7.366 0.994 4.446 1.00 98.38 94 ASN A C 1
ATOM 724 O O . ASN A 1 94 ? -6.649 0.782 3.465 1.00 98.38 94 ASN A O 1
ATOM 728 N N . PRO A 1 95 ? -7.089 0.438 5.637 1.00 98.00 95 PRO A N 1
ATOM 729 C CA . PRO A 1 95 ? -5.849 -0.293 5.911 1.00 98.00 95 PRO A CA 1
ATOM 730 C C . PRO A 1 95 ? -5.683 -1.575 5.076 1.00 98.00 95 PRO A C 1
ATOM 732 O O . PRO A 1 95 ? -4.564 -1.930 4.705 1.00 98.00 95 PRO A O 1
ATOM 735 N N . SER A 1 96 ? -6.778 -2.266 4.736 1.00 98.06 96 SER A N 1
ATOM 736 C CA . SER A 1 96 ? -6.738 -3.454 3.870 1.00 98.06 96 SER A CA 1
ATOM 737 C C . SER A 1 96 ? -6.368 -3.068 2.439 1.00 98.06 96 SER A C 1
ATOM 739 O O . SER A 1 96 ? -5.484 -3.677 1.834 1.00 98.06 96 SER A O 1
ATOM 741 N N . LEU A 1 97 ? -6.969 -1.985 1.933 1.00 98.25 97 LEU A N 1
ATOM 742 C CA . LEU A 1 97 ? -6.628 -1.441 0.621 1.00 98.25 97 LEU A CA 1
ATOM 743 C C . LEU A 1 97 ? -5.174 -0.964 0.572 1.00 98.25 97 LEU A C 1
ATOM 745 O O . LEU A 1 97 ? -4.490 -1.220 -0.413 1.00 98.25 97 LEU A O 1
ATOM 749 N N . TRP A 1 98 ? -4.681 -0.322 1.632 1.00 98.19 98 TRP A N 1
ATOM 750 C CA . TRP A 1 98 ? -3.278 0.079 1.729 1.00 98.19 98 TRP A CA 1
ATOM 751 C C . TRP A 1 98 ? -2.332 -1.119 1.650 1.00 98.19 98 TRP A C 1
ATOM 753 O O . TRP A 1 98 ? -1.410 -1.109 0.838 1.00 98.19 98 TRP A O 1
ATOM 763 N N . ARG A 1 99 ? -2.597 -2.189 2.418 1.00 97.69 99 ARG A N 1
ATOM 764 C CA . ARG A 1 99 ? -1.829 -3.444 2.334 1.00 97.69 99 ARG A CA 1
ATOM 765 C C . ARG A 1 99 ? -1.793 -3.968 0.896 1.00 97.69 99 ARG A C 1
ATOM 767 O O . ARG A 1 99 ? -0.723 -4.329 0.415 1.00 97.69 99 ARG A O 1
ATOM 774 N N . GLN A 1 100 ? -2.933 -3.975 0.206 1.00 98.12 100 GLN A N 1
ATOM 775 C CA . GLN A 1 100 ? -3.009 -4.423 -1.186 1.00 98.12 100 GLN A CA 1
ATOM 776 C C . GLN A 1 100 ? -2.250 -3.498 -2.146 1.00 98.12 100 GLN A C 1
ATOM 778 O O . GLN A 1 100 ? -1.577 -3.971 -3.057 1.00 98.12 100 GLN A O 1
ATOM 783 N N . ALA A 1 101 ? -2.329 -2.185 -1.941 1.00 98.19 101 ALA A N 1
ATOM 784 C CA . ALA A 1 101 ? -1.621 -1.207 -2.754 1.00 98.19 101 ALA A CA 1
ATOM 785 C C . ALA A 1 101 ? -0.099 -1.365 -2.615 1.00 98.19 101 ALA A C 1
ATOM 787 O O . ALA A 1 101 ? 0.602 -1.371 -3.622 1.00 98.19 101 ALA A O 1
ATOM 788 N N . VAL A 1 102 ? 0.402 -1.586 -1.394 1.00 97.44 102 VAL A N 1
ATOM 789 C CA . VAL A 1 102 ? 1.812 -1.927 -1.145 1.00 97.44 102 VAL A CA 1
ATOM 790 C C . VAL A 1 102 ? 2.182 -3.257 -1.811 1.00 97.44 102 VAL A C 1
ATOM 792 O O . VAL A 1 102 ? 3.225 -3.340 -2.453 1.00 97.44 102 VAL A O 1
ATOM 795 N N . LEU A 1 103 ? 1.340 -4.294 -1.718 1.00 97.44 103 LEU A N 1
ATOM 796 C CA . LEU A 1 103 ? 1.592 -5.572 -2.402 1.00 97.44 103 LEU A CA 1
ATOM 797 C C . LEU A 1 103 ? 1.713 -5.399 -3.924 1.00 97.44 103 LEU A C 1
ATOM 799 O O . LEU A 1 103 ? 2.605 -5.968 -4.548 1.00 97.44 103 LEU A O 1
ATOM 803 N N . ASN A 1 104 ? 0.882 -4.546 -4.518 1.00 96.88 104 ASN A N 1
ATOM 804 C CA . ASN A 1 104 ? 0.938 -4.244 -5.947 1.00 96.88 104 ASN A CA 1
ATOM 805 C C . ASN A 1 104 ? 2.194 -3.442 -6.357 1.00 96.88 104 ASN A C 1
ATOM 807 O O . ASN A 1 104 ? 2.473 -3.325 -7.549 1.00 96.88 104 ASN A O 1
ATOM 811 N N . MET A 1 105 ? 2.966 -2.900 -5.404 1.00 96.00 105 MET A N 1
ATOM 812 C CA . MET A 1 105 ? 4.247 -2.232 -5.678 1.00 96.00 105 MET A CA 1
ATOM 813 C C . MET A 1 105 ? 5.421 -3.207 -5.833 1.00 96.00 105 MET A C 1
ATOM 815 O O . MET A 1 105 ? 6.492 -2.793 -6.295 1.00 96.00 105 MET A O 1
ATOM 819 N N . TYR A 1 106 ? 5.252 -4.488 -5.490 1.00 95.00 106 TYR A N 1
ATOM 820 C CA . TYR A 1 106 ? 6.217 -5.530 -5.840 1.00 95.00 106 TYR A CA 1
ATOM 821 C C . TYR A 1 106 ? 6.100 -5.851 -7.334 1.00 95.00 106 TYR A C 1
ATOM 823 O O . TYR A 1 106 ? 5.287 -6.661 -7.763 1.00 95.00 106 TYR A O 1
ATOM 831 N N . HIS A 1 107 ? 6.920 -5.160 -8.120 1.00 93.69 107 HIS A N 1
ATOM 832 C CA . HIS A 1 107 ? 7.057 -5.303 -9.566 1.00 93.69 107 HIS A CA 1
ATOM 833 C C . HIS A 1 107 ? 8.442 -5.860 -9.918 1.00 93.69 107 HIS A C 1
ATOM 835 O O . HIS A 1 107 ? 9.366 -5.795 -9.098 1.00 93.69 107 HIS A O 1
ATOM 841 N N . GLY A 1 108 ? 8.589 -6.326 -11.155 1.00 91.62 108 GLY A N 1
ATOM 842 C CA . GLY A 1 108 ? 9.833 -6.836 -11.726 1.00 91.62 108 GLY A CA 1
ATOM 843 C C . GLY A 1 108 ? 9.581 -7.648 -12.979 1.00 91.62 108 GLY A C 1
ATOM 844 O O . GLY A 1 108 ? 8.430 -8.115 -13.135 1.00 91.62 108 GLY A O 1
#

Sequence (108 aa):
MKTIYIFASITLGANIAFADVIPSNNATESTIKANNKVLNELPFSDKKDFELAQKNLIAKEGNVVIKDNKGRVVWSLVGYKFLDPNSSPPDTVNPSLWRQAVLNMYHG

Secondary structure (DSSP, 8-state):
---------------------PPPPPPPHHHHHHHHHHHHHS-TT--HHHHHHHTT-----SS-EEE-TTS-EEEESGGGTT--TTSPPPTTS-HHHHHHHHHTT---

Radius of gyration: 26.01 Å; chains: 1; bounding box: 32×88×47 Å

pLDDT: mean 86.69, std 18.65, range [36.16, 98.62]